Protein AF-A0A970RH16-F1 (afdb_monomer_lite)

Secondary structure (DSSP, 8-state):
-PPP-SEEEE-TT--EEEEBPTTS-B----SEE-TT-EEEEEEEEEEE--TT------EEEEEEEE-SSSEEEEEEEEE-STT-EEEEEEEEE--TT-EE---EEEEE---S-GGG-S-GGGGEEEEETT-SS--------------------------

pLDDT: mean 77.07, std 20.02, range [35.34, 96.56]

Radius of gyration: 22.09 Å; chains: 1; bounding box: 50×78×44 Å

Structure (mmCIF, N/CA/C/O backbone):
data_AF-A0A970RH16-F1
#
_entry.id   AF-A0A970RH16-F1
#
loop_
_atom_site.group_PDB
_atom_site.id
_atom_site.type_symbol
_atom_site.label_atom_id
_atom_site.label_alt_id
_atom_site.label_comp_id
_atom_site.label_asym_id
_atom_site.label_entity_id
_atom_site.label_seq_id
_atom_site.pdbx_PDB_ins_code
_atom_site.Cartn_x
_atom_site.Cartn_y
_atom_site.Cartn_z
_atom_site.occupancy
_atom_site.B_iso_or_equiv
_atom_site.auth_seq_id
_atom_site.auth_comp_id
_atom_site.auth_asym_id
_atom_site.auth_atom_id
_atom_site.pdbx_PDB_model_num
ATOM 1 N N . GLY A 1 1 ? 27.934 -0.671 -18.353 1.00 37.84 1 GLY A N 1
ATOM 2 C CA . GLY A 1 1 ? 27.118 -0.712 -17.125 1.00 37.84 1 GLY A CA 1
ATOM 3 C C . GLY A 1 1 ? 25.998 -1.694 -17.351 1.00 37.84 1 GLY A C 1
ATOM 4 O O . GLY A 1 1 ? 25.489 -1.730 -18.461 1.00 37.84 1 GLY A O 1
ATOM 5 N N . VAL A 1 2 ? 25.669 -2.531 -16.370 1.00 41.56 2 VAL A N 1
ATOM 6 C CA . VAL A 1 2 ? 24.530 -3.455 -16.482 1.00 41.56 2 VAL A CA 1
ATOM 7 C C . VAL A 1 2 ? 23.269 -2.596 -16.591 1.00 41.56 2 VAL A C 1
ATOM 9 O O . VAL A 1 2 ? 23.045 -1.761 -15.713 1.00 41.56 2 VAL A O 1
ATOM 12 N N . SER A 1 3 ? 22.504 -2.706 -17.681 1.00 47.00 3 SER A N 1
ATOM 13 C CA . SER A 1 3 ? 21.249 -1.962 -17.785 1.00 47.00 3 SER A CA 1
ATOM 14 C C . SER A 1 3 ? 20.311 -2.496 -16.711 1.00 47.00 3 SER A C 1
ATOM 16 O O . SER A 1 3 ? 20.006 -3.688 -16.701 1.00 47.00 3 SER A O 1
ATOM 18 N N . LYS A 1 4 ? 19.880 -1.640 -15.784 1.00 61.88 4 LYS A N 1
ATOM 19 C CA . LYS A 1 4 ? 18.789 -1.999 -14.875 1.00 61.88 4 LYS A CA 1
ATOM 20 C C . LYS A 1 4 ? 17.555 -2.229 -15.748 1.00 61.88 4 LYS A C 1
ATOM 22 O O . LYS A 1 4 ? 17.248 -1.362 -16.562 1.00 61.88 4 LYS A O 1
ATOM 27 N N . GLY A 1 5 ? 16.953 -3.413 -15.656 1.00 71.00 5 GLY A N 1
ATOM 28 C CA . GLY A 1 5 ? 15.784 -3.794 -16.449 1.00 71.00 5 GLY A CA 1
ATOM 29 C C . GLY A 1 5 ? 14.551 -2.939 -16.139 1.00 71.00 5 GLY A C 1
ATOM 30 O O . GLY A 1 5 ? 14.623 -1.936 -15.428 1.00 71.00 5 GLY A O 1
ATOM 31 N N . LYS A 1 6 ? 13.402 -3.342 -16.683 1.00 79.31 6 LYS A N 1
ATOM 32 C CA . LYS A 1 6 ? 12.096 -2.769 -16.331 1.00 79.31 6 LYS A CA 1
ATOM 33 C C . LYS A 1 6 ? 11.800 -3.065 -14.856 1.00 79.31 6 LYS A C 1
ATOM 35 O O . LYS A 1 6 ? 12.059 -4.173 -14.398 1.00 79.31 6 LYS A O 1
ATOM 40 N N . SER A 1 7 ? 11.317 -2.095 -14.084 1.00 84.06 7 SER A N 1
ATOM 41 C CA . SER A 1 7 ? 11.177 -2.261 -12.631 1.00 84.06 7 SER A CA 1
ATOM 42 C C . SER A 1 7 ? 10.030 -1.450 -12.040 1.00 84.06 7 SER A C 1
ATOM 44 O O . SER A 1 7 ? 9.833 -0.286 -12.386 1.00 84.06 7 SER A O 1
ATOM 46 N N . LEU A 1 8 ? 9.291 -2.051 -11.109 1.00 87.75 8 LEU A N 1
ATOM 47 C CA . LEU A 1 8 ? 8.301 -1.364 -10.283 1.00 87.75 8 LEU A CA 1
ATOM 48 C C . LEU A 1 8 ? 8.909 -0.933 -8.953 1.00 87.75 8 LEU A C 1
ATOM 50 O O . LEU A 1 8 ? 9.704 -1.645 -8.346 1.00 87.75 8 LEU A O 1
ATOM 54 N N . PHE A 1 9 ? 8.472 0.224 -8.467 1.00 89.12 9 PHE A N 1
ATOM 55 C CA . PHE A 1 9 ? 8.907 0.782 -7.196 1.00 89.12 9 PHE A CA 1
ATOM 56 C C . PHE A 1 9 ? 7.724 1.314 -6.397 1.00 89.12 9 PHE A C 1
ATOM 58 O O . PHE A 1 9 ? 6.785 1.882 -6.954 1.00 89.12 9 PHE A O 1
ATOM 65 N N . ILE A 1 10 ? 7.816 1.166 -5.076 1.00 92.31 10 ILE A N 1
ATOM 66 C CA . ILE A 1 10 ? 7.016 1.911 -4.102 1.00 92.31 10 ILE A CA 1
ATOM 67 C C . ILE A 1 10 ? 7.966 2.903 -3.438 1.00 92.31 10 ILE A C 1
ATOM 69 O O . ILE A 1 10 ? 8.969 2.487 -2.841 1.00 92.31 10 ILE A O 1
ATOM 73 N N . GLU A 1 11 ? 7.662 4.192 -3.554 1.00 91.19 11 GLU A N 1
ATOM 74 C CA . GLU A 1 11 ? 8.529 5.258 -3.059 1.00 91.19 11 GLU A CA 1
ATOM 75 C C . GLU A 1 11 ? 8.676 5.153 -1.529 1.00 91.19 11 GLU A C 1
ATOM 77 O O . GLU A 1 11 ? 7.660 5.066 -0.822 1.00 91.19 11 GLU A O 1
ATOM 82 N N . PRO A 1 12 ? 9.908 5.116 -0.987 1.00 88.69 12 PRO A N 1
ATOM 83 C CA . PRO A 1 12 ? 10.132 5.062 0.455 1.00 88.69 12 PRO A CA 1
ATOM 84 C C . PRO A 1 12 ? 9.452 6.225 1.185 1.00 88.69 12 PRO A C 1
ATOM 86 O O . PRO A 1 12 ? 9.462 7.356 0.713 1.00 88.69 12 PRO A O 1
ATOM 89 N N . GLY A 1 13 ? 8.835 5.945 2.336 1.00 87.94 13 GLY A N 1
ATOM 90 C CA . GLY A 1 13 ? 8.141 6.967 3.129 1.00 87.94 13 GLY A CA 1
ATOM 91 C C . GLY A 1 13 ? 6.881 7.555 2.479 1.00 87.94 13 GLY A C 1
ATOM 92 O O . GLY A 1 13 ? 6.284 8.463 3.041 1.00 87.94 13 GLY A O 1
ATOM 93 N N . SER A 1 14 ? 6.450 7.055 1.314 1.00 92.00 14 SER A N 1
ATOM 94 C CA . SER A 1 14 ? 5.230 7.542 0.654 1.00 92.00 14 SER A CA 1
ATOM 95 C C . SER A 1 14 ? 3.940 6.908 1.168 1.00 92.00 14 SER A C 1
ATOM 97 O O . SER A 1 14 ? 2.860 7.324 0.748 1.00 92.00 14 SER A O 1
ATOM 99 N N . LEU A 1 15 ? 4.045 5.875 2.007 1.00 93.50 15 LEU A N 1
ATOM 100 C CA . LEU A 1 15 ? 2.888 5.161 2.528 1.00 93.50 15 LEU A CA 1
ATOM 101 C C . LEU A 1 15 ? 2.310 5.889 3.739 1.00 93.50 15 LEU A C 1
ATOM 103 O O . LEU A 1 15 ? 3.056 6.199 4.661 1.00 93.50 15 LEU A O 1
ATOM 107 N N . SER A 1 16 ? 0.995 6.095 3.746 1.00 93.56 16 SER A N 1
ATOM 108 C CA . SER A 1 16 ? 0.276 6.723 4.862 1.00 93.56 16 SER A CA 1
ATOM 109 C C . SER A 1 16 ? -1.099 6.092 5.077 1.00 93.56 16 SER A C 1
ATOM 111 O O . SER A 1 16 ? -1.673 5.491 4.157 1.00 93.56 16 SER A O 1
ATOM 113 N N . VAL A 1 17 ? -1.636 6.238 6.286 1.00 94.94 17 VAL A N 1
ATOM 114 C CA . VAL A 1 17 ? -2.957 5.761 6.700 1.00 94.94 17 VAL A CA 1
ATOM 115 C C . VAL A 1 17 ? -3.753 6.922 7.261 1.00 94.94 17 VAL A C 1
ATOM 117 O O . VAL A 1 17 ? -3.469 7.423 8.338 1.00 94.94 17 VAL A O 1
ATOM 120 N N . HIS A 1 18 ? -4.839 7.268 6.587 1.00 95.44 18 HIS A N 1
ATOM 121 C CA . HIS A 1 18 ? -5.737 8.312 7.053 1.00 95.44 18 HIS A CA 1
ATOM 122 C C . HIS A 1 18 ? -7.088 7.708 7.445 1.00 95.44 18 HIS A C 1
ATOM 124 O O . HIS A 1 18 ? -7.804 7.229 6.558 1.00 95.44 18 HIS A O 1
ATOM 130 N N . PRO A 1 19 ? -7.462 7.694 8.735 1.00 96.44 19 PRO A N 1
ATOM 131 C CA . PRO A 1 19 ? -8.743 7.167 9.175 1.00 96.44 19 PRO A CA 1
ATOM 132 C C . PRO A 1 19 ? -9.882 8.002 8.594 1.00 96.44 19 PRO A C 1
ATOM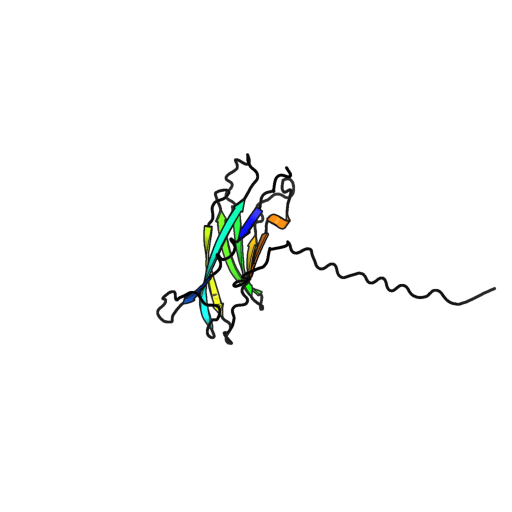 134 O O . PRO A 1 19 ? -9.767 9.214 8.424 1.00 96.44 19 PRO A O 1
ATOM 137 N N . ILE A 1 20 ? -10.997 7.349 8.296 1.00 96.25 20 ILE A N 1
ATOM 138 C CA . ILE A 1 20 ? -12.236 8.011 7.906 1.00 96.25 20 ILE A CA 1
ATOM 139 C C . ILE A 1 20 ? -13.065 8.186 9.173 1.00 96.25 20 ILE A C 1
ATOM 141 O O . ILE A 1 20 ? -13.365 7.216 9.874 1.00 96.25 20 ILE A O 1
ATOM 145 N N . THR A 1 21 ? -13.404 9.430 9.495 1.00 91.50 21 THR A N 1
ATOM 146 C CA . THR A 1 21 ? -14.224 9.751 10.665 1.00 91.50 21 THR A CA 1
ATOM 147 C C . THR A 1 21 ? -15.671 9.304 10.450 1.00 91.50 21 THR A C 1
ATOM 149 O O . THR A 1 21 ? -16.106 9.059 9.324 1.00 91.50 21 THR A O 1
ATOM 152 N N . ALA A 1 22 ? -16.468 9.260 11.521 1.00 86.50 22 ALA A N 1
ATOM 153 C CA . ALA A 1 22 ? -17.902 8.972 11.416 1.00 86.50 22 ALA A CA 1
ATOM 154 C C . ALA A 1 22 ? -18.660 9.974 10.515 1.00 86.50 22 ALA A C 1
ATOM 156 O O . ALA A 1 22 ? -19.695 9.630 9.952 1.00 86.50 22 ALA A O 1
ATOM 157 N N . GLY A 1 23 ? -18.135 11.197 10.356 1.00 89.06 23 GLY A N 1
ATOM 158 C CA . GLY A 1 23 ? -18.664 12.218 9.446 1.00 89.06 23 GLY A CA 1
ATOM 159 C C . GLY A 1 23 ? -18.228 12.059 7.984 1.00 89.06 23 GLY A C 1
ATOM 160 O O . GLY A 1 23 ? -18.639 12.854 7.145 1.00 89.06 23 GLY A O 1
ATOM 161 N N . GLY A 1 24 ? -17.404 11.054 7.664 1.00 88.94 24 GLY A N 1
ATOM 162 C CA . GLY A 1 24 ? -16.864 10.820 6.320 1.00 88.94 24 GLY A CA 1
ATOM 163 C C . GLY A 1 24 ? -15.625 11.653 5.977 1.00 88.94 24 GLY A C 1
ATOM 164 O O . GLY A 1 24 ? -15.171 11.633 4.832 1.00 88.94 24 GLY A O 1
ATOM 165 N N . GLU A 1 25 ? -15.067 12.380 6.943 1.00 94.31 25 GLU A N 1
ATOM 166 C CA . GLU A 1 25 ? -13.863 13.189 6.749 1.00 94.31 25 GLU A CA 1
ATOM 167 C C . GLU A 1 25 ? -12.605 12.320 6.810 1.00 94.31 25 GLU A C 1
ATOM 169 O O . GLU A 1 25 ? -12.566 11.306 7.507 1.00 94.31 25 GLU A O 1
ATOM 174 N N . VAL A 1 26 ? -11.563 12.724 6.084 1.00 94.75 26 VAL A N 1
ATOM 175 C CA . VAL A 1 26 ? -10.256 12.058 6.108 1.00 94.75 26 VAL A CA 1
ATOM 176 C C . VAL A 1 26 ? -9.415 12.702 7.207 1.00 94.75 26 VAL A C 1
ATOM 178 O O . VAL A 1 26 ? -9.128 13.894 7.131 1.00 94.75 26 VAL A O 1
ATOM 181 N N . GLY A 1 27 ? -9.057 11.921 8.221 1.00 93.25 27 GLY A N 1
ATOM 182 C CA . GLY A 1 27 ? -8.251 12.362 9.355 1.00 93.25 27 GLY A CA 1
ATOM 183 C C . GLY A 1 27 ? -6.747 12.410 9.076 1.00 93.25 27 GLY A C 1
ATOM 184 O O . GLY A 1 27 ? -6.270 12.116 7.976 1.00 93.25 27 GLY A O 1
ATOM 185 N N . GLU A 1 28 ? -5.995 12.764 10.115 1.00 93.88 28 GLU A N 1
ATOM 186 C CA . GLU A 1 28 ? -4.530 12.802 10.099 1.00 93.88 28 GLU A CA 1
ATOM 187 C C . GLU A 1 28 ? -3.905 11.410 9.962 1.00 93.88 28 GLU A C 1
ATOM 189 O O . GLU A 1 28 ? -4.537 10.395 10.257 1.00 93.88 28 GLU A O 1
ATOM 194 N N . ASP A 1 29 ? -2.652 11.375 9.509 1.00 94.12 29 ASP A N 1
ATOM 195 C CA . ASP A 1 29 ? -1.903 10.126 9.366 1.00 94.12 29 ASP A CA 1
ATOM 196 C C . ASP A 1 29 ? -1.749 9.403 10.716 1.00 94.12 29 ASP A C 1
ATOM 198 O O . ASP A 1 29 ? -1.461 10.024 11.743 1.00 94.12 29 ASP A O 1
ATOM 202 N N . THR A 1 30 ? -1.950 8.085 10.724 1.00 92.56 30 THR A N 1
ATOM 203 C CA . THR A 1 30 ? -1.949 7.265 11.942 1.00 92.56 30 THR A CA 1
ATOM 204 C C . THR A 1 30 ? -1.272 5.910 11.751 1.00 92.56 30 THR A C 1
ATOM 206 O O . THR A 1 30 ? -1.151 5.370 10.656 1.00 92.56 30 THR A O 1
ATOM 209 N N . TYR A 1 31 ? -0.878 5.308 12.869 1.00 90.56 31 TYR A N 1
ATOM 210 C CA . TYR A 1 31 ? -0.251 3.984 12.937 1.00 90.56 31 TYR A CA 1
ATOM 211 C C . TYR A 1 31 ? -1.204 2.912 13.487 1.00 90.56 31 TYR A C 1
ATOM 213 O O . TYR A 1 31 ? -0.884 1.720 13.484 1.00 90.56 31 TYR A O 1
ATOM 221 N N . THR A 1 32 ? -2.370 3.340 13.969 1.00 91.81 32 THR A N 1
ATOM 222 C CA . THR A 1 32 ? -3.371 2.521 14.654 1.00 91.81 32 THR A CA 1
ATOM 223 C C . THR A 1 32 ? -4.770 2.911 14.202 1.00 91.81 32 THR A C 1
ATOM 225 O O . THR A 1 32 ? -5.026 4.090 13.953 1.00 91.81 32 THR A O 1
ATOM 228 N N . LEU A 1 33 ? -5.677 1.939 14.150 1.00 93.31 33 LEU A N 1
ATOM 229 C CA . LEU A 1 33 ? -7.097 2.166 13.880 1.00 93.31 33 LEU A CA 1
ATOM 230 C C . LEU A 1 33 ? -7.958 1.598 15.001 1.00 93.31 33 LEU A C 1
ATOM 232 O O . LEU A 1 33 ? -7.628 0.563 15.590 1.00 93.31 33 LEU A O 1
ATOM 236 N N . ASP A 1 34 ? -9.079 2.261 15.255 1.00 93.94 34 ASP A N 1
ATOM 237 C CA . ASP A 1 34 ? -10.116 1.740 16.137 1.00 93.94 34 ASP A CA 1
ATOM 238 C C . ASP A 1 34 ? -10.772 0.484 15.524 1.00 93.94 34 ASP A C 1
ATOM 240 O O . ASP A 1 34 ? -10.725 0.285 14.303 1.00 93.94 34 ASP A O 1
ATOM 244 N N . PRO A 1 35 ? -11.400 -0.378 16.346 1.00 94.19 35 PRO A N 1
ATOM 245 C CA . PRO A 1 35 ? -12.191 -1.512 15.874 1.00 94.19 35 PRO A CA 1
ATOM 246 C C . PRO A 1 35 ? -13.139 -1.165 14.721 1.00 94.19 35 PRO A C 1
ATOM 248 O O . PRO A 1 35 ? -13.946 -0.242 14.832 1.00 94.19 35 PRO A O 1
ATOM 251 N N . GLY A 1 36 ? -13.037 -1.892 13.605 1.00 92.88 36 GLY A N 1
ATOM 252 C CA . GLY A 1 36 ? -13.899 -1.701 12.432 1.00 92.88 36 GLY A CA 1
ATOM 253 C C . GLY A 1 36 ? -13.731 -0.356 11.707 1.00 92.88 36 GLY A C 1
ATOM 254 O O . GLY A 1 36 ? -14.468 -0.063 10.762 1.00 92.88 36 GLY A O 1
ATOM 255 N N . GLN A 1 37 ? -12.777 0.487 12.112 1.00 95.12 37 GLN A N 1
ATOM 256 C CA . GLN A 1 37 ? -12.573 1.789 11.493 1.00 95.12 37 GLN A CA 1
ATOM 257 C C . GLN A 1 37 ? -12.022 1.626 10.076 1.00 95.12 37 GLN A C 1
ATOM 259 O O . GLN A 1 37 ? -11.081 0.871 9.822 1.00 95.12 37 GLN A O 1
ATOM 264 N N . THR A 1 38 ? -12.612 2.361 9.136 1.00 95.50 38 THR A N 1
ATOM 265 C CA . THR A 1 38 ? -12.129 2.409 7.755 1.00 95.50 38 THR A CA 1
ATOM 266 C C . THR A 1 38 ? -11.112 3.527 7.598 1.00 95.50 38 THR A C 1
ATOM 268 O O . THR A 1 38 ? -11.252 4.590 8.194 1.00 95.50 38 THR A O 1
ATOM 271 N N . ALA A 1 39 ? -10.102 3.300 6.771 1.00 96.19 39 ALA A N 1
ATOM 272 C CA . ALA A 1 39 ? -9.064 4.254 6.449 1.00 96.19 39 ALA A CA 1
ATOM 273 C C . ALA A 1 39 ? -8.772 4.286 4.947 1.00 96.19 39 ALA A C 1
ATOM 275 O O . ALA A 1 39 ? -8.953 3.304 4.220 1.00 96.19 39 ALA A O 1
ATOM 276 N N . VAL A 1 40 ? -8.275 5.432 4.495 1.00 96.50 40 VAL A N 1
ATOM 277 C CA . VAL A 1 40 ? -7.636 5.598 3.196 1.00 96.50 40 VAL A CA 1
ATOM 278 C C . VAL A 1 40 ? -6.148 5.331 3.363 1.00 96.50 40 VAL A C 1
ATOM 280 O O . VAL A 1 40 ? -5.446 6.058 4.059 1.00 96.50 40 VAL A O 1
ATOM 283 N N . ILE A 1 41 ? -5.665 4.319 2.661 1.00 95.88 41 ILE A N 1
ATOM 284 C CA . ILE A 1 41 ? -4.248 4.014 2.532 1.00 95.88 41 ILE A CA 1
ATOM 285 C C . ILE A 1 41 ? -3.732 4.687 1.270 1.00 95.88 41 ILE A C 1
ATOM 287 O O . ILE A 1 41 ? -4.302 4.498 0.187 1.00 95.88 41 ILE A O 1
ATOM 291 N N . THR A 1 42 ? -2.665 5.470 1.396 1.00 95.25 42 THR A N 1
ATOM 292 C CA . THR A 1 42 ? -2.007 6.094 0.246 1.00 95.25 42 THR A CA 1
ATOM 293 C C . THR A 1 42 ? -0.595 5.570 0.057 1.00 95.25 42 THR A C 1
ATOM 295 O O . THR A 1 42 ? -0.007 4.987 0.963 1.00 95.25 42 THR A O 1
ATOM 298 N N . GLY A 1 43 ? -0.088 5.702 -1.163 1.00 94.44 43 GLY A N 1
ATOM 299 C CA . GLY A 1 43 ? 1.267 5.314 -1.527 1.00 94.44 43 GLY A CA 1
ATOM 300 C C . GLY A 1 43 ? 1.631 5.870 -2.889 1.00 94.44 43 GLY A C 1
ATOM 301 O O . GLY A 1 43 ? 0.747 6.111 -3.714 1.00 94.44 43 GLY A O 1
ATOM 302 N N . LYS A 1 44 ? 2.919 6.073 -3.151 1.00 94.25 44 LYS A N 1
ATOM 303 C CA . LYS A 1 44 ? 3.396 6.447 -4.483 1.00 94.25 44 LYS A CA 1
ATOM 304 C C . LYS A 1 44 ? 4.090 5.269 -5.142 1.00 94.25 44 LYS A C 1
ATOM 306 O O . LYS A 1 44 ? 4.994 4.669 -4.565 1.00 94.25 44 LYS A O 1
ATOM 311 N N . ILE A 1 45 ? 3.671 4.965 -6.363 1.00 92.62 45 ILE A N 1
ATOM 312 C CA . ILE A 1 45 ? 4.265 3.915 -7.189 1.00 92.62 45 ILE A CA 1
ATOM 313 C C . ILE A 1 45 ? 4.924 4.523 -8.421 1.00 92.62 45 ILE A C 1
ATOM 315 O O . ILE A 1 45 ? 4.468 5.552 -8.920 1.00 92.62 45 ILE A O 1
ATOM 319 N N . ARG A 1 46 ? 5.981 3.890 -8.921 1.00 89.19 46 ARG A N 1
ATOM 320 C CA . ARG A 1 46 ? 6.722 4.331 -10.105 1.00 89.19 46 ARG A CA 1
ATOM 321 C C . ARG A 1 46 ? 7.162 3.126 -10.923 1.00 89.19 46 ARG A C 1
ATOM 323 O O . ARG A 1 46 ? 7.405 2.054 -10.373 1.00 89.19 46 ARG A O 1
ATOM 330 N N . TYR A 1 47 ? 7.260 3.325 -12.228 1.00 86.25 47 TYR A N 1
ATOM 331 C CA . TYR A 1 47 ? 7.794 2.354 -13.171 1.00 86.25 47 TYR A CA 1
ATOM 332 C C . TYR A 1 47 ? 9.055 2.920 -13.821 1.00 86.25 47 TYR A C 1
ATOM 334 O O . TYR A 1 47 ? 9.017 4.025 -14.362 1.00 86.25 47 TYR A O 1
ATOM 342 N N . ASP A 1 48 ? 10.144 2.159 -13.786 1.00 83.19 48 ASP A N 1
ATOM 343 C CA . ASP A 1 48 ? 11.389 2.476 -14.478 1.00 83.19 48 ASP A CA 1
ATOM 344 C C . ASP A 1 48 ? 11.658 1.491 -15.603 1.00 83.19 48 ASP A C 1
ATOM 346 O O . ASP A 1 48 ? 11.273 0.327 -15.543 1.00 83.19 48 ASP A O 1
ATOM 350 N N . ALA A 1 49 ? 12.378 1.966 -16.610 1.00 78.88 49 ALA A N 1
ATOM 351 C CA . ALA A 1 49 ? 12.863 1.165 -17.722 1.00 78.88 49 ALA A CA 1
ATOM 352 C C . ALA A 1 49 ? 14.266 1.650 -18.140 1.00 78.88 49 ALA A C 1
ATOM 354 O O . ALA A 1 49 ? 14.646 2.776 -17.792 1.00 78.88 49 ALA A O 1
ATOM 355 N N . PRO A 1 50 ? 15.045 0.856 -18.892 1.00 76.31 50 PRO A N 1
ATOM 356 C CA . PRO A 1 50 ? 16.322 1.290 -19.459 1.00 76.31 50 PRO A CA 1
ATOM 357 C C . PRO A 1 50 ? 16.207 2.577 -20.296 1.00 76.31 50 PRO A C 1
ATOM 359 O O . PRO A 1 50 ? 15.140 2.926 -20.805 1.00 76.31 50 PRO A O 1
ATOM 362 N N . GLU A 1 51 ? 17.294 3.342 -20.416 1.00 69.31 51 GLU A N 1
ATOM 363 C CA . GLU A 1 51 ? 17.375 4.455 -21.378 1.00 69.31 51 GLU A CA 1
ATOM 364 C C . GLU A 1 51 ? 17.265 3.930 -22.820 1.00 69.31 51 GLU A C 1
ATOM 366 O O . GLU A 1 51 ? 17.832 2.888 -23.136 1.00 69.31 51 GLU A O 1
ATOM 371 N N . GLY A 1 52 ? 16.520 4.635 -23.681 1.00 64.38 52 GLY A N 1
ATOM 372 C CA . GLY A 1 52 ? 16.264 4.226 -25.072 1.00 64.38 52 GLY A CA 1
ATOM 373 C C . GLY A 1 52 ? 15.063 3.293 -25.272 1.00 64.38 52 GLY A C 1
ATOM 374 O O . GLY A 1 52 ? 14.712 2.998 -26.409 1.00 64.38 52 GLY A O 1
ATOM 375 N N . ASP A 1 53 ? 14.409 2.862 -24.192 1.00 68.75 53 ASP A N 1
ATOM 376 C CA . ASP A 1 53 ? 13.116 2.181 -24.258 1.00 68.75 53 ASP A CA 1
ATOM 377 C C . ASP A 1 53 ? 12.015 3.236 -24.480 1.00 68.75 53 ASP A C 1
ATOM 379 O O . ASP A 1 53 ? 11.508 3.844 -23.535 1.00 68.75 53 ASP A O 1
ATOM 383 N N . GLU A 1 54 ? 11.751 3.549 -25.753 1.00 56.28 54 GLU A N 1
ATOM 384 C CA . GLU A 1 54 ? 10.773 4.564 -26.183 1.00 56.28 54 GLU A CA 1
ATOM 385 C C . GLU A 1 54 ? 9.321 4.066 -26.133 1.00 56.28 54 GLU A C 1
ATOM 387 O O . GLU A 1 54 ? 8.387 4.841 -26.357 1.00 56.28 54 GLU A O 1
ATOM 392 N N . GLU A 1 55 ? 9.097 2.788 -25.809 1.00 58.34 55 GLU A N 1
ATOM 393 C CA . GLU A 1 55 ? 7.754 2.267 -25.585 1.00 58.34 55 GLU A CA 1
ATOM 394 C C . GLU A 1 55 ? 7.189 2.827 -24.269 1.00 58.34 55 GLU A C 1
ATOM 396 O O . GLU A 1 55 ? 7.272 2.210 -23.204 1.00 58.34 55 GLU A O 1
ATOM 401 N N . SER A 1 56 ? 6.543 3.996 -24.349 1.00 57.38 56 SER A N 1
ATOM 402 C CA . SER A 1 56 ? 5.508 4.422 -23.395 1.00 57.38 56 SER A CA 1
ATOM 403 C C . SER A 1 56 ? 4.316 3.469 -23.507 1.00 57.38 56 SER A C 1
ATOM 405 O O . SER A 1 56 ? 3.276 3.780 -24.087 1.00 57.38 56 SER A O 1
ATOM 407 N N . GLY A 1 57 ? 4.500 2.249 -23.012 1.00 63.56 57 GLY A N 1
ATOM 408 C CA . GLY A 1 57 ? 3.452 1.253 -22.897 1.00 63.56 57 GLY A CA 1
ATOM 409 C C . GLY A 1 57 ? 2.566 1.566 -21.700 1.00 63.56 57 GLY A C 1
ATOM 410 O O . GLY A 1 57 ? 3.051 1.908 -20.620 1.00 63.56 57 GLY A O 1
ATOM 411 N N . LEU A 1 58 ? 1.255 1.417 -21.879 1.00 67.12 58 LEU A N 1
ATOM 412 C CA . LEU A 1 58 ? 0.334 1.379 -20.756 1.00 67.12 58 LEU A CA 1
ATOM 413 C C . LEU A 1 58 ? 0.616 0.111 -19.936 1.00 67.12 58 LEU A C 1
ATOM 415 O O . LEU A 1 58 ? 0.235 -0.989 -20.327 1.00 67.12 58 LEU A O 1
ATOM 419 N N . LEU A 1 59 ? 1.269 0.272 -18.790 1.00 78.38 59 LEU A N 1
ATOM 420 C CA . LEU A 1 59 ? 1.522 -0.804 -17.850 1.00 78.38 59 LEU A CA 1
ATOM 421 C C . LEU A 1 59 ? 0.305 -0.988 -16.943 1.00 78.38 59 LEU A C 1
ATOM 423 O O . LEU A 1 59 ? -0.089 -0.081 -16.203 1.00 78.38 59 LEU A O 1
ATOM 427 N N . HIS A 1 60 ? -0.287 -2.178 -16.992 1.00 83.88 60 HIS A N 1
ATOM 428 C CA . HIS A 1 60 ? -1.327 -2.577 -16.053 1.00 83.88 60 HIS A CA 1
ATOM 429 C C . HIS A 1 60 ? -0.664 -3.052 -14.767 1.00 83.88 60 HIS A C 1
ATOM 431 O O . HIS A 1 60 ? 0.047 -4.056 -14.750 1.00 83.88 60 HIS A O 1
ATOM 437 N N . VAL A 1 61 ? -0.880 -2.303 -13.690 1.00 89.38 61 VAL A N 1
ATOM 438 C CA . VAL A 1 61 ? -0.297 -2.603 -12.387 1.00 89.38 61 VAL A CA 1
ATOM 439 C C . VAL A 1 61 ? -1.397 -2.979 -11.411 1.00 89.38 61 VAL A C 1
ATOM 441 O O . VAL A 1 61 ? -2.292 -2.180 -11.138 1.00 89.38 61 VAL A O 1
ATOM 444 N N . SER A 1 62 ? -1.315 -4.176 -10.848 1.00 93.62 62 SER A N 1
ATOM 445 C CA . SER A 1 62 ? -2.145 -4.584 -9.720 1.00 93.62 62 SER A CA 1
ATOM 446 C C . SER A 1 62 ? -1.489 -4.150 -8.420 1.00 93.62 62 SER A C 1
ATOM 448 O O . SER A 1 62 ? -0.330 -4.466 -8.152 1.00 93.62 62 SER A O 1
ATOM 450 N N . VAL A 1 63 ? -2.248 -3.442 -7.591 1.00 95.56 63 VAL A N 1
ATOM 451 C CA . VAL A 1 63 ? -1.854 -3.057 -6.241 1.00 95.56 63 VAL A CA 1
ATOM 452 C C . VAL A 1 63 ? -2.744 -3.771 -5.243 1.00 95.56 63 VAL A C 1
ATOM 454 O O . VAL A 1 63 ? -3.970 -3.684 -5.310 1.00 95.56 63 VAL A O 1
ATOM 457 N N . TYR A 1 64 ? -2.115 -4.459 -4.306 1.00 96.56 64 TYR A N 1
ATOM 458 C CA . TYR A 1 64 ? -2.752 -5.188 -3.229 1.00 96.56 64 TYR A CA 1
ATOM 459 C C . TYR A 1 64 ? -2.374 -4.570 -1.891 1.00 96.56 64 TYR A C 1
ATOM 461 O O . TYR A 1 64 ? -1.216 -4.213 -1.663 1.00 96.56 64 TYR A O 1
ATOM 469 N N . LEU A 1 65 ? -3.342 -4.516 -0.985 1.00 96.12 65 LEU A N 1
ATOM 470 C CA . LEU A 1 65 ? -3.073 -4.391 0.438 1.00 96.12 65 LEU A CA 1
ATOM 471 C C . LEU A 1 65 ? -3.242 -5.759 1.072 1.00 96.12 65 LEU A C 1
ATOM 473 O O . LEU A 1 65 ? -4.243 -6.444 0.846 1.00 96.12 65 LEU A O 1
ATOM 477 N N . ARG A 1 66 ? -2.251 -6.140 1.866 1.00 95.00 66 ARG A N 1
ATOM 478 C CA . ARG A 1 66 ? -2.232 -7.380 2.621 1.00 95.00 66 ARG A CA 1
ATOM 479 C C . ARG A 1 66 ? -2.057 -7.073 4.095 1.00 95.00 66 ARG A C 1
ATOM 481 O O . ARG A 1 66 ? -1.201 -6.269 4.448 1.00 95.00 66 ARG A O 1
ATOM 488 N N . ASP A 1 67 ? -2.803 -7.765 4.934 1.00 91.06 67 ASP A N 1
ATOM 489 C CA . ASP A 1 67 ? -2.584 -7.802 6.372 1.00 91.06 67 ASP A CA 1
ATOM 490 C C . ASP A 1 67 ? -2.213 -9.236 6.815 1.00 91.06 67 ASP A C 1
ATOM 492 O O . ASP A 1 67 ? -1.841 -10.094 6.001 1.00 91.06 67 ASP A O 1
ATOM 496 N N . HIS A 1 68 ? -2.288 -9.507 8.117 1.00 87.31 68 HIS A N 1
ATOM 497 C CA . HIS A 1 68 ? -2.058 -10.838 8.676 1.00 87.31 68 HIS A CA 1
ATOM 498 C C . HIS A 1 68 ? -3.097 -11.901 8.268 1.00 87.31 68 HIS A C 1
ATOM 500 O O . HIS A 1 68 ? -2.771 -13.088 8.292 1.00 87.31 68 HIS A O 1
ATOM 506 N N . THR A 1 69 ? -4.311 -11.505 7.872 1.00 88.50 69 THR A N 1
ATOM 507 C CA . THR A 1 69 ? -5.386 -12.421 7.456 1.00 88.50 69 THR A CA 1
ATOM 508 C C . THR A 1 69 ? -5.329 -12.755 5.967 1.00 88.50 69 THR A C 1
ATOM 510 O O . THR A 1 69 ? -5.709 -13.854 5.568 1.00 88.50 69 THR A O 1
ATOM 513 N N . GLY A 1 70 ? -4.814 -11.847 5.134 1.00 92.56 70 GLY A N 1
ATOM 514 C CA . GLY A 1 70 ? -4.707 -12.063 3.695 1.00 92.56 70 GLY A CA 1
ATOM 515 C C . GLY A 1 70 ? -4.771 -10.772 2.889 1.00 92.56 70 GLY A C 1
ATOM 516 O O . GLY A 1 70 ? -4.371 -9.708 3.352 1.00 92.56 70 GLY A O 1
ATOM 517 N N . ILE A 1 71 ? -5.232 -10.877 1.640 1.00 95.50 71 ILE A N 1
ATOM 518 C CA . ILE A 1 71 ? -5.470 -9.709 0.784 1.00 95.50 71 ILE A CA 1
ATOM 519 C C . ILE A 1 71 ? -6.770 -9.037 1.222 1.00 95.50 71 ILE A C 1
ATOM 521 O O . ILE A 1 71 ? -7.834 -9.642 1.148 1.00 95.50 71 ILE A O 1
ATOM 525 N N . VAL A 1 72 ? -6.671 -7.778 1.636 1.00 94.88 72 VAL A N 1
ATOM 526 C CA . VAL A 1 72 ? -7.791 -6.985 2.171 1.00 94.88 72 VAL A CA 1
ATOM 527 C C . VAL A 1 72 ? -8.266 -5.903 1.205 1.00 94.88 72 VAL A C 1
ATOM 529 O O . VAL A 1 72 ? -9.347 -5.350 1.369 1.00 94.88 72 VAL A O 1
ATOM 532 N N . SER A 1 73 ? -7.471 -5.586 0.181 1.00 95.75 73 SER A N 1
ATOM 533 C CA . SER A 1 73 ? -7.835 -4.608 -0.845 1.00 95.75 73 SER A CA 1
ATOM 534 C C . SER A 1 73 ? -7.058 -4.871 -2.130 1.00 95.75 73 SER A C 1
ATOM 536 O O . SER A 1 73 ? -5.902 -5.295 -2.085 1.00 95.75 73 SER A O 1
ATOM 538 N N . HIS A 1 74 ? -7.677 -4.598 -3.276 1.00 96.00 74 HIS A N 1
ATOM 539 C CA . HIS A 1 74 ? -7.052 -4.725 -4.590 1.00 96.00 74 HIS A CA 1
ATOM 540 C C . HIS A 1 74 ? -7.506 -3.590 -5.507 1.00 96.00 74 HIS A C 1
ATOM 542 O O . HIS A 1 74 ? -8.677 -3.209 -5.522 1.00 96.00 74 HIS A O 1
ATOM 548 N N . ARG A 1 75 ? -6.570 -3.053 -6.289 1.00 94.50 75 ARG A N 1
ATOM 549 C CA . ARG A 1 75 ? -6.822 -2.012 -7.279 1.00 94.50 75 ARG A CA 1
ATOM 550 C C . ARG A 1 75 ? -5.902 -2.187 -8.479 1.00 94.50 75 ARG A C 1
ATOM 552 O O . ARG A 1 75 ? -4.711 -2.402 -8.309 1.00 94.50 75 ARG A O 1
ATOM 559 N N . ILE A 1 76 ? -6.439 -1.984 -9.678 1.00 92.19 76 ILE A N 1
ATOM 560 C CA . ILE A 1 76 ? -5.643 -1.887 -10.906 1.00 92.19 76 ILE A CA 1
ATOM 561 C C . ILE A 1 76 ? -5.352 -0.411 -11.191 1.00 92.19 76 ILE A C 1
ATOM 563 O O . ILE A 1 76 ? -6.243 0.442 -11.108 1.00 92.19 76 ILE A O 1
ATOM 567 N N . VAL A 1 77 ? -4.095 -0.103 -11.495 1.00 90.06 77 VAL A N 1
ATOM 568 C CA . VAL A 1 77 ? -3.598 1.244 -11.764 1.00 90.06 77 VAL A CA 1
ATOM 569 C C . VAL A 1 77 ? -2.898 1.255 -13.123 1.00 90.06 77 VAL A C 1
ATOM 571 O O . VAL A 1 77 ? -1.933 0.518 -13.313 1.00 90.06 77 VAL A O 1
ATOM 574 N N . PRO A 1 78 ? -3.354 2.094 -14.067 1.00 86.25 78 PRO A N 1
ATOM 575 C CA . PRO A 1 78 ? -2.627 2.326 -15.303 1.00 86.25 78 PRO A CA 1
ATOM 576 C C . PRO A 1 78 ? -1.400 3.209 -15.034 1.00 86.25 78 PRO A C 1
ATOM 578 O O . PRO A 1 78 ? -1.542 4.308 -14.488 1.00 86.25 78 PRO A O 1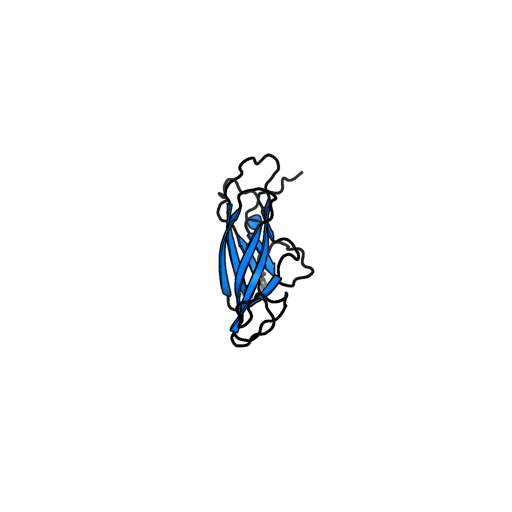
ATOM 581 N N . LEU A 1 79 ? -0.209 2.759 -15.435 1.00 84.62 79 LEU A N 1
ATOM 582 C CA . LEU A 1 79 ? 0.994 3.593 -15.515 1.00 84.62 79 LEU A CA 1
ATOM 583 C C . LEU A 1 79 ? 1.373 3.778 -16.984 1.00 84.62 79 LEU A C 1
ATOM 585 O O . LEU A 1 79 ? 1.538 2.804 -17.703 1.00 84.62 79 LEU A O 1
ATOM 589 N N . LEU A 1 80 ? 1.469 5.026 -17.435 1.00 73.00 80 LEU A N 1
ATOM 590 C CA . LEU A 1 80 ? 1.678 5.363 -18.852 1.00 73.00 80 LEU A CA 1
ATOM 591 C C . LEU A 1 80 ? 3.102 5.825 -1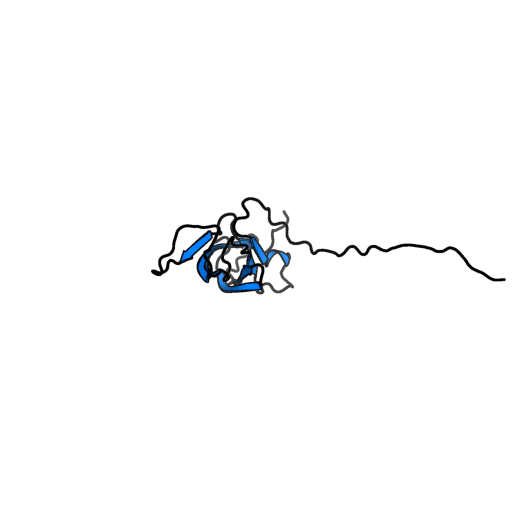9.164 1.00 73.00 80 LEU A C 1
ATOM 593 O O . LEU A 1 80 ? 3.489 5.870 -20.325 1.00 73.00 80 LEU A O 1
ATOM 597 N N . GLU A 1 81 ? 3.859 6.232 -18.146 1.00 69.38 81 GLU A N 1
ATOM 598 C CA . GLU A 1 81 ? 5.074 7.016 -18.346 1.00 69.38 81 GLU A CA 1
ATOM 599 C C . GLU A 1 81 ? 6.194 6.545 -17.418 1.00 69.38 81 GLU A C 1
ATOM 601 O O . GLU A 1 81 ? 6.037 6.488 -16.194 1.00 69.38 81 GLU A O 1
ATOM 606 N N . LYS A 1 82 ? 7.344 6.239 -18.025 1.00 75.56 82 LYS A N 1
ATOM 607 C CA . LYS A 1 82 ? 8.590 5.896 -17.337 1.00 75.56 82 LYS A CA 1
ATOM 608 C C . LYS A 1 82 ? 9.011 7.024 -16.391 1.00 75.56 82 LYS A C 1
ATOM 610 O O . LYS A 1 82 ? 9.011 8.196 -16.758 1.00 75.56 82 LYS A O 1
ATOM 615 N N . GLY A 1 83 ? 9.418 6.661 -15.179 1.00 70.56 83 GLY A N 1
ATOM 616 C CA . GLY A 1 83 ? 9.976 7.572 -14.183 1.00 70.56 83 GLY A CA 1
ATOM 617 C C . GLY A 1 83 ? 8.953 8.473 -13.490 1.00 70.56 83 GLY A C 1
ATOM 618 O O . GLY A 1 83 ? 9.316 9.155 -12.533 1.00 70.56 83 GLY A O 1
ATOM 619 N N . ARG A 1 84 ? 7.677 8.472 -13.900 1.00 80.81 84 ARG A N 1
ATOM 620 C CA . ARG A 1 84 ? 6.641 9.261 -13.226 1.00 80.81 84 ARG A CA 1
ATOM 621 C C . ARG A 1 84 ? 6.025 8.507 -12.061 1.00 80.81 84 ARG A C 1
ATOM 623 O O . ARG A 1 84 ? 5.581 7.367 -12.184 1.00 80.81 84 ARG A O 1
ATOM 630 N N . GLU A 1 85 ? 5.956 9.196 -10.931 1.00 87.62 85 GLU A N 1
ATOM 631 C CA . GLU A 1 85 ? 5.245 8.727 -9.749 1.00 87.62 85 GLU A CA 1
ATOM 632 C C . GLU A 1 85 ? 3.730 8.853 -9.933 1.00 87.62 85 GLU A C 1
ATOM 634 O O . GLU A 1 85 ? 3.213 9.836 -10.477 1.00 87.62 85 GLU A O 1
ATOM 639 N N . ARG A 1 86 ? 2.999 7.881 -9.393 1.00 90.19 86 ARG A N 1
ATOM 640 C CA . ARG A 1 86 ? 1.547 7.906 -9.281 1.00 90.19 86 ARG A CA 1
ATOM 641 C C . ARG A 1 86 ? 1.141 7.686 -7.833 1.00 90.19 86 ARG A C 1
ATOM 643 O O . ARG A 1 86 ? 1.423 6.637 -7.262 1.00 90.19 86 ARG A O 1
ATOM 650 N N . THR A 1 87 ? 0.420 8.649 -7.265 1.00 93.75 87 THR A N 1
ATOM 651 C CA . THR A 1 87 ? -0.243 8.460 -5.973 1.00 93.75 87 THR A CA 1
ATOM 652 C C . THR A 1 87 ? -1.442 7.539 -6.145 1.00 93.75 87 THR A C 1
ATOM 654 O O . THR A 1 87 ? -2.354 7.815 -6.931 1.00 93.75 87 THR A O 1
ATOM 657 N N . ILE A 1 88 ? -1.454 6.454 -5.385 1.00 94.44 88 ILE A N 1
ATOM 658 C CA . ILE A 1 88 ? -2.568 5.528 -5.283 1.00 94.44 88 ILE A CA 1
ATOM 659 C C . ILE A 1 88 ? -3.303 5.738 -3.962 1.00 94.44 88 ILE A C 1
ATOM 661 O O . ILE A 1 88 ? -2.730 6.178 -2.969 1.00 94.44 88 ILE A O 1
ATOM 665 N N . ARG A 1 89 ? -4.603 5.450 -3.978 1.00 95.25 89 ARG A N 1
ATOM 666 C CA . ARG A 1 89 ? -5.483 5.517 -2.808 1.00 95.25 89 ARG A CA 1
ATOM 667 C C . ARG A 1 89 ? -6.318 4.249 -2.772 1.00 95.25 89 ARG A C 1
ATOM 669 O O . ARG A 1 89 ? -6.900 3.881 -3.797 1.00 95.25 89 ARG A O 1
ATOM 676 N N . MET A 1 90 ? -6.347 3.580 -1.635 1.00 96.38 90 MET A N 1
ATOM 677 C CA . MET A 1 90 ? -7.066 2.327 -1.429 1.00 96.38 90 MET A CA 1
ATOM 678 C C . MET A 1 90 ? -7.774 2.382 -0.083 1.00 96.38 90 MET A C 1
ATOM 680 O O . MET A 1 90 ? -7.320 3.079 0.818 1.00 96.38 90 MET A O 1
ATOM 684 N N . PHE A 1 91 ? -8.882 1.663 0.054 1.00 95.25 91 PHE A N 1
ATOM 685 C CA . PHE A 1 91 ? -9.555 1.532 1.342 1.00 95.25 91 PHE A CA 1
ATOM 686 C C . PHE A 1 91 ? -9.063 0.289 2.076 1.00 95.25 91 PHE A C 1
ATOM 688 O O . PHE A 1 91 ? -8.779 -0.737 1.450 1.00 95.25 91 PHE A O 1
ATOM 695 N N . TYR A 1 92 ? -8.992 0.409 3.395 1.00 95.12 92 TYR A N 1
ATOM 696 C CA . TYR A 1 92 ? -8.777 -0.675 4.341 1.00 95.12 92 TYR A CA 1
ATOM 697 C C . TYR A 1 92 ? -9.716 -0.477 5.527 1.00 95.12 92 TYR A C 1
ATOM 699 O O . TYR A 1 92 ? -9.885 0.650 5.984 1.00 95.12 92 TYR A O 1
ATOM 707 N N . THR A 1 93 ? -10.291 -1.558 6.036 1.00 94.44 93 THR A N 1
ATOM 708 C CA . THR A 1 93 ? -11.095 -1.547 7.258 1.00 94.44 93 THR A CA 1
ATOM 709 C C . THR A 1 93 ? -10.397 -2.418 8.288 1.00 94.44 93 THR A C 1
ATOM 711 O O . THR A 1 93 ? -10.051 -3.561 7.992 1.00 94.44 93 THR A O 1
ATOM 714 N N . ALA A 1 94 ? -10.144 -1.857 9.470 1.00 93.00 94 ALA A N 1
ATOM 715 C CA . ALA A 1 94 ? -9.508 -2.572 10.565 1.00 93.00 94 ALA A CA 1
ATOM 716 C C . ALA A 1 94 ? -10.380 -3.735 11.054 1.00 93.00 94 ALA A C 1
ATOM 718 O O . ALA A 1 94 ? -11.601 -3.724 10.903 1.00 93.00 94 ALA A O 1
ATOM 719 N N . SER A 1 95 ? -9.748 -4.732 11.673 1.00 90.94 95 SER A N 1
ATOM 720 C CA . SER A 1 95 ? -10.470 -5.823 12.324 1.00 90.94 95 SER A CA 1
ATOM 721 C C . SER A 1 95 ? -11.338 -5.315 13.482 1.00 90.94 95 SER A C 1
ATOM 723 O O . SER A 1 95 ? -11.140 -4.219 14.008 1.00 90.94 95 SER A O 1
ATOM 725 N N . GLU A 1 96 ? -12.245 -6.168 13.955 1.00 90.81 96 GLU A N 1
ATOM 726 C CA . GLU A 1 96 ? -13.085 -5.912 15.139 1.00 90.81 96 GLU A CA 1
ATOM 727 C C . GLU A 1 96 ? -12.284 -5.738 16.442 1.00 90.81 96 GLU A C 1
ATOM 729 O O . GLU A 1 96 ? -12.817 -5.302 17.456 1.00 90.81 96 GLU A O 1
ATOM 734 N N . SER A 1 97 ? -10.996 -6.089 16.446 1.00 87.50 97 SER A N 1
ATOM 735 C CA . SER A 1 97 ? -10.101 -5.836 17.579 1.00 87.50 97 SER A CA 1
ATOM 736 C C . SER A 1 97 ? -9.380 -4.489 17.490 1.00 87.50 97 SER A C 1
ATOM 738 O O . SER A 1 97 ? -8.788 -4.062 18.479 1.00 87.50 97 SER A O 1
ATOM 740 N N . GLY A 1 98 ? -9.386 -3.842 16.318 1.00 88.56 98 GLY A N 1
ATOM 741 C CA . GLY A 1 98 ? -8.572 -2.663 16.030 1.00 88.56 98 GLY A CA 1
ATOM 742 C C . GLY A 1 98 ? -7.073 -2.912 16.233 1.00 88.56 98 GLY A C 1
ATOM 743 O O . GLY A 1 98 ? -6.598 -4.053 16.205 1.00 88.56 98 GLY A O 1
ATOM 744 N N . GLY A 1 99 ? -6.336 -1.826 16.472 1.00 87.81 99 GLY A N 1
ATOM 745 C CA . GLY A 1 99 ? -4.938 -1.843 16.896 1.00 87.81 99 GLY A CA 1
ATOM 746 C C . GLY A 1 99 ? -3.946 -1.358 15.833 1.00 87.81 99 GLY A C 1
ATOM 747 O O . GLY A 1 99 ? -4.320 -0.616 14.919 1.00 87.81 99 GLY A O 1
ATOM 748 N N . PRO A 1 100 ? -2.656 -1.726 15.973 1.00 88.31 100 PRO A N 1
ATOM 749 C CA . PRO A 1 100 ? -1.624 -1.407 14.994 1.00 88.31 100 PRO A CA 1
ATOM 750 C C . PRO A 1 100 ? -1.973 -1.936 13.609 1.00 88.31 100 PRO A C 1
ATOM 752 O O . PRO A 1 100 ? -2.650 -2.951 13.470 1.00 88.31 100 PRO A O 1
ATOM 755 N N . ILE A 1 101 ? -1.465 -1.260 12.584 1.00 82.62 101 ILE A N 1
ATOM 756 C CA . ILE A 1 101 ? -1.792 -1.547 11.189 1.00 82.62 101 ILE A CA 1
ATOM 757 C C . ILE A 1 101 ? -0.618 -2.299 10.538 1.00 82.62 101 ILE A C 1
ATOM 759 O O . ILE A 1 101 ? 0.305 -1.659 10.031 1.00 82.62 101 ILE A O 1
ATOM 763 N N . PRO A 1 102 ? -0.610 -3.648 10.502 1.00 77.75 102 PRO A N 1
ATOM 764 C CA . PRO A 1 102 ? 0.468 -4.429 9.894 1.00 77.75 102 PRO A CA 1
ATOM 765 C C . PRO A 1 102 ? 0.293 -4.531 8.370 1.00 77.75 102 PRO A C 1
ATOM 767 O O . PRO A 1 102 ? 0.440 -5.606 7.786 1.00 77.75 102 PRO A O 1
ATOM 770 N N . LEU A 1 103 ? -0.103 -3.438 7.715 1.00 90.12 103 LEU A N 1
ATOM 771 C CA . LEU A 1 103 ? -0.408 -3.468 6.292 1.00 90.12 103 LEU A CA 1
ATOM 772 C C . LEU A 1 103 ? 0.868 -3.519 5.460 1.00 90.12 103 LEU A C 1
ATOM 774 O O . LEU A 1 103 ? 1.823 -2.774 5.674 1.00 90.12 103 LEU A O 1
ATOM 778 N N . ARG A 1 104 ? 0.839 -4.365 4.439 1.00 94.50 104 ARG A N 1
ATOM 779 C CA . ARG A 1 104 ? 1.847 -4.450 3.393 1.00 94.50 104 ARG A CA 1
ATOM 780 C C . ARG A 1 104 ? 1.204 -4.122 2.059 1.00 94.50 104 ARG A C 1
ATOM 782 O O . ARG A 1 104 ? 0.268 -4.795 1.630 1.00 94.50 104 ARG A O 1
ATOM 789 N N . MET A 1 105 ? 1.734 -3.107 1.392 1.00 95.56 105 MET A N 1
ATOM 790 C CA . MET A 1 105 ? 1.402 -2.804 0.010 1.00 95.56 105 MET A CA 1
ATOM 791 C C . MET A 1 105 ? 2.267 -3.660 -0.907 1.00 95.56 105 MET A C 1
ATOM 793 O O . MET A 1 105 ? 3.481 -3.742 -0.720 1.00 95.56 105 MET A O 1
ATOM 797 N N . ILE A 1 106 ? 1.642 -4.305 -1.885 1.00 95.25 106 ILE A N 1
ATOM 798 C CA . ILE A 1 106 ? 2.300 -5.139 -2.890 1.00 95.25 106 ILE A CA 1
ATOM 799 C C . ILE A 1 106 ? 1.839 -4.650 -4.255 1.00 95.25 106 ILE A C 1
ATOM 801 O O . ILE A 1 106 ? 0.646 -4.555 -4.514 1.00 95.25 106 ILE A O 1
ATOM 805 N N . VAL A 1 107 ? 2.785 -4.341 -5.121 1.00 93.25 107 VAL A N 1
ATOM 806 C CA . VAL A 1 107 ? 2.572 -3.826 -6.468 1.00 93.25 107 VAL A CA 1
ATOM 807 C C . VAL A 1 107 ? 3.159 -4.846 -7.428 1.00 93.25 107 VAL A C 1
ATOM 809 O O . VAL A 1 107 ? 4.286 -5.281 -7.213 1.00 93.25 107 VAL A O 1
ATOM 812 N N . THR A 1 108 ? 2.415 -5.255 -8.450 1.00 91.12 108 THR A N 1
ATOM 813 C CA . THR A 1 108 ? 2.860 -6.260 -9.424 1.00 91.12 108 THR A CA 1
ATOM 814 C C . THR A 1 108 ? 2.329 -5.958 -10.823 1.00 91.12 108 THR A C 1
ATOM 816 O O . THR A 1 108 ? 1.287 -5.315 -10.965 1.00 91.12 108 THR A O 1
ATOM 819 N N . SER A 1 109 ? 3.029 -6.423 -11.857 1.00 85.38 109 SER A N 1
ATOM 820 C CA . SER A 1 109 ? 2.561 -6.373 -13.242 1.00 85.38 109 SER A CA 1
ATOM 821 C C . SER A 1 109 ? 2.923 -7.647 -14.008 1.00 85.38 109 SER A C 1
ATOM 823 O O . SER A 1 109 ? 4.017 -8.195 -13.862 1.00 85.38 109 SER A O 1
ATOM 825 N N . ASP A 1 110 ? 1.995 -8.105 -14.843 1.00 73.88 110 ASP A N 1
ATOM 826 C CA . ASP A 1 110 ? 2.102 -9.276 -15.716 1.00 73.88 110 ASP A CA 1
ATOM 827 C C . ASP A 1 110 ? 2.464 -8.921 -17.169 1.00 73.88 110 ASP A C 1
ATOM 829 O O . ASP A 1 110 ? 2.750 -9.810 -17.969 1.00 73.88 110 ASP A O 1
ATOM 833 N N . PHE A 1 111 ? 2.523 -7.630 -17.508 1.00 68.88 111 PHE A N 1
ATOM 834 C CA . PHE A 1 111 ? 2.682 -7.128 -18.878 1.00 68.88 111 PHE A CA 1
ATOM 835 C C . PHE A 1 111 ? 4.083 -7.339 -19.488 1.00 68.88 111 PHE A C 1
ATOM 837 O O . PHE A 1 111 ? 4.369 -6.852 -20.577 1.00 68.88 111 PHE A O 1
ATOM 844 N N . PHE A 1 112 ? 4.983 -8.068 -18.830 1.00 61.34 112 PHE A N 1
ATOM 845 C CA . PHE A 1 112 ? 6.315 -8.341 -19.368 1.00 61.34 112 PHE A CA 1
ATOM 846 C C . PHE A 1 112 ? 6.364 -9.774 -19.931 1.00 61.34 112 PHE A C 1
ATOM 848 O O . PHE A 1 112 ? 6.403 -10.740 -19.158 1.00 61.34 112 PHE A O 1
ATOM 855 N N . PRO A 1 113 ? 6.368 -9.977 -21.264 1.00 54.03 113 PRO A N 1
ATOM 856 C CA . PRO A 1 113 ? 6.592 -11.299 -21.838 1.00 54.03 113 PRO A CA 1
ATOM 857 C C . PRO A 1 113 ? 7.955 -11.814 -21.373 1.00 54.03 113 PRO A C 1
ATOM 859 O O . PRO A 1 113 ? 8.955 -11.115 -21.516 1.00 54.03 113 PRO A O 1
ATOM 862 N N . ALA A 1 114 ? 8.013 -13.031 -20.828 1.00 52.59 114 ALA A N 1
ATOM 863 C CA . ALA A 1 114 ? 9.242 -13.608 -20.265 1.00 52.59 114 ALA A CA 1
ATOM 864 C C . ALA A 1 114 ? 10.435 -13.622 -21.246 1.00 52.59 114 ALA A C 1
ATOM 866 O O . ALA A 1 114 ? 11.580 -13.608 -20.816 1.00 52.59 114 ALA A O 1
ATOM 867 N N . ALA A 1 115 ? 10.175 -13.604 -22.559 1.00 53.41 115 ALA A N 1
ATOM 868 C CA . ALA A 1 115 ? 11.207 -13.551 -23.594 1.00 53.41 115 ALA A CA 1
ATOM 869 C C . ALA A 1 115 ? 11.999 -12.228 -23.630 1.00 53.41 115 ALA A C 1
ATOM 871 O O . ALA A 1 115 ? 13.131 -12.220 -24.102 1.00 53.41 115 ALA A O 1
ATOM 872 N N . ASN A 1 116 ? 11.422 -11.133 -23.122 1.00 55.94 116 ASN A N 1
ATOM 873 C CA . ASN A 1 116 ? 11.999 -9.784 -23.171 1.00 55.94 116 ASN A CA 1
ATOM 874 C C . ASN A 1 116 ? 12.253 -9.205 -21.773 1.00 55.94 116 ASN A C 1
ATOM 876 O O . ASN A 1 116 ? 12.480 -8.005 -21.631 1.00 55.94 116 ASN A O 1
ATOM 880 N N . ASP A 1 117 ? 12.171 -10.041 -20.740 1.00 65.44 117 ASP A N 1
ATOM 881 C CA . ASP A 1 117 ? 12.315 -9.613 -19.361 1.00 65.44 117 ASP A CA 1
ATOM 882 C C . ASP A 1 117 ? 13.589 -10.171 -18.735 1.00 65.44 117 ASP A C 1
ATOM 884 O O . ASP A 1 117 ? 13.681 -11.341 -18.367 1.00 65.44 117 ASP A O 1
ATOM 888 N N . SER A 1 118 ? 14.579 -9.294 -18.622 1.00 67.88 118 SER A N 1
ATOM 889 C CA . SER A 1 118 ? 15.864 -9.599 -18.010 1.00 67.88 118 SER A CA 1
ATOM 890 C C . SER A 1 118 ? 15.807 -9.697 -16.482 1.00 67.88 118 SER A C 1
ATOM 892 O O . SER A 1 118 ? 16.780 -10.168 -15.899 1.00 67.88 118 SER A O 1
ATOM 894 N N . ASP A 1 119 ? 14.733 -9.223 -15.834 1.00 74.56 119 ASP A N 1
ATOM 895 C CA . ASP A 1 119 ? 14.591 -9.216 -14.371 1.00 74.56 119 ASP A CA 1
ATOM 896 C C . ASP A 1 119 ? 13.127 -9.446 -13.915 1.00 74.56 119 ASP A C 1
ATOM 898 O O . ASP A 1 1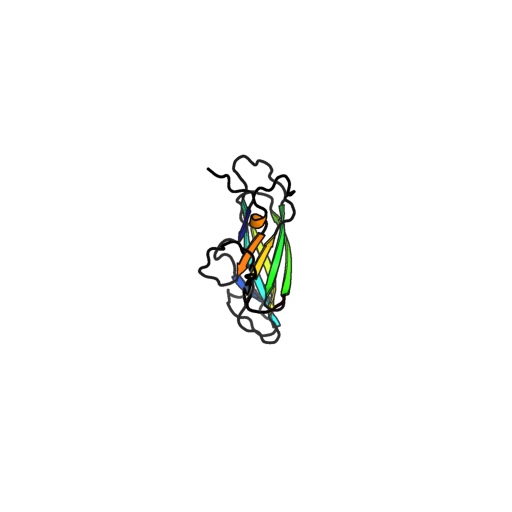19 ? 12.407 -8.501 -13.573 1.00 74.56 119 ASP A O 1
ATOM 902 N N . PRO A 1 120 ? 12.678 -10.716 -13.860 1.00 75.50 120 PRO A N 1
ATOM 903 C CA . PRO A 1 120 ? 11.325 -11.069 -13.421 1.00 75.50 120 PRO A CA 1
ATOM 904 C C . PRO A 1 120 ? 10.970 -10.670 -11.989 1.00 75.50 120 PRO A C 1
ATOM 906 O O . PRO A 1 120 ? 9.792 -10.445 -11.697 1.00 75.50 120 PRO A O 1
ATOM 909 N N . ASP A 1 121 ? 11.955 -10.553 -11.099 1.00 79.94 121 ASP A N 1
ATOM 910 C CA . ASP A 1 121 ? 11.712 -10.153 -9.713 1.00 79.94 121 ASP A CA 1
ATOM 911 C C . ASP A 1 121 ? 11.358 -8.662 -9.629 1.00 79.94 121 ASP A C 1
ATOM 913 O O . ASP A 1 121 ? 10.524 -8.260 -8.812 1.00 79.94 121 ASP A O 1
ATOM 917 N N . ALA A 1 122 ? 11.901 -7.839 -10.532 1.00 81.38 122 ALA A N 1
ATOM 918 C CA . ALA A 1 122 ? 11.619 -6.408 -10.600 1.00 81.38 122 ALA A CA 1
ATOM 919 C C . ALA A 1 122 ? 10.193 -6.064 -11.074 1.00 81.38 122 ALA A C 1
ATOM 921 O O . ALA A 1 122 ? 9.769 -4.905 -10.995 1.00 81.38 122 ALA A O 1
ATOM 922 N N . ARG A 1 123 ? 9.404 -7.059 -11.502 1.00 81.31 123 ARG A N 1
ATOM 923 C CA . ARG A 1 123 ? 7.971 -6.899 -11.806 1.00 81.31 123 ARG A CA 1
ATOM 924 C C . ARG A 1 123 ? 7.114 -6.668 -10.576 1.00 81.31 123 ARG A C 1
ATOM 926 O O . ARG A 1 123 ? 5.930 -6.368 -10.720 1.00 81.31 123 ARG A O 1
ATOM 933 N N . SER A 1 124 ? 7.668 -6.888 -9.387 1.00 88.88 124 SER A N 1
ATOM 934 C CA . SER A 1 124 ? 6.942 -6.740 -8.139 1.00 88.88 124 SER A CA 1
ATOM 935 C C . SER A 1 124 ? 7.730 -5.912 -7.135 1.00 88.88 124 SER A C 1
ATOM 937 O O . SER A 1 124 ? 8.924 -6.098 -6.938 1.00 88.88 124 SER A O 1
ATOM 939 N N . ALA A 1 125 ? 7.032 -5.025 -6.440 1.00 91.06 125 ALA A N 1
ATOM 940 C CA . ALA A 1 125 ? 7.565 -4.264 -5.322 1.00 91.06 125 ALA A CA 1
ATOM 941 C C . ALA A 1 125 ? 6.642 -4.429 -4.124 1.00 91.06 125 ALA A C 1
ATOM 943 O O . ALA A 1 125 ? 5.424 -4.519 -4.269 1.00 91.06 125 ALA A O 1
ATOM 944 N N . ALA A 1 126 ? 7.203 -4.452 -2.922 1.00 93.12 126 ALA A N 1
ATOM 945 C CA . ALA A 1 126 ? 6.395 -4.511 -1.721 1.00 93.12 126 ALA A CA 1
ATOM 946 C C . ALA A 1 126 ? 7.020 -3.710 -0.591 1.00 93.12 126 ALA A C 1
ATOM 948 O O . ALA A 1 126 ? 8.235 -3.738 -0.399 1.00 93.12 126 ALA A O 1
ATOM 949 N N . ARG A 1 127 ? 6.173 -3.033 0.182 1.00 92.75 127 ARG A N 1
ATOM 950 C CA . ARG A 1 127 ? 6.576 -2.316 1.388 1.00 92.75 127 ARG A CA 1
ATOM 951 C C . ARG A 1 127 ? 5.538 -2.461 2.479 1.00 92.75 127 ARG A C 1
ATOM 953 O O . ARG A 1 127 ? 4.336 -2.413 2.224 1.00 92.75 127 ARG A O 1
ATOM 960 N N . THR A 1 128 ? 6.034 -2.649 3.691 1.00 90.75 128 THR A N 1
ATOM 961 C CA . THR A 1 128 ? 5.224 -2.606 4.902 1.00 90.75 128 THR A CA 1
ATOM 962 C C . THR A 1 128 ? 5.053 -1.151 5.305 1.00 90.75 128 THR A C 1
ATOM 964 O O . THR A 1 128 ? 5.994 -0.360 5.212 1.00 90.75 128 THR A O 1
ATOM 967 N N . LEU A 1 129 ? 3.845 -0.784 5.712 1.00 84.69 129 LEU A N 1
ATOM 968 C CA . LEU A 1 129 ? 3.580 0.531 6.265 1.00 84.69 129 LEU A CA 1
ATOM 969 C C . LEU A 1 129 ? 4.409 0.713 7.537 1.00 84.69 129 LEU A C 1
ATOM 971 O O . LEU A 1 129 ? 4.539 -0.216 8.333 1.00 84.69 129 LEU A O 1
ATOM 975 N N . ASN A 1 130 ? 4.959 1.915 7.717 1.00 69.81 130 ASN A N 1
ATOM 976 C CA . ASN A 1 130 ? 5.722 2.312 8.906 1.00 69.81 130 ASN A CA 1
ATOM 977 C C . ASN A 1 130 ? 7.096 1.637 9.061 1.00 69.81 130 ASN A C 1
ATOM 979 O O . ASN A 1 130 ? 7.724 1.739 10.115 1.00 69.81 130 ASN A O 1
ATOM 983 N N . ASP A 1 131 ? 7.600 0.988 8.009 1.00 64.06 131 ASP A N 1
ATOM 984 C CA . ASP A 1 131 ? 8.995 0.558 7.946 1.00 64.06 131 ASP A CA 1
ATOM 985 C C . ASP A 1 131 ? 9.895 1.767 7.630 1.00 64.06 131 ASP A C 1
ATOM 987 O O . ASP A 1 131 ? 10.142 2.107 6.471 1.00 64.06 131 ASP A O 1
ATOM 991 N N . ASN A 1 132 ? 10.359 2.450 8.682 1.00 45.66 132 ASN A N 1
ATOM 992 C CA . ASN A 1 132 ? 11.272 3.596 8.590 1.00 45.66 132 ASN A CA 1
ATOM 993 C C . ASN A 1 132 ? 12.718 3.215 8.210 1.00 45.66 132 ASN A C 1
ATOM 995 O O . ASN A 1 132 ? 13.604 4.068 8.250 1.00 45.66 132 ASN A O 1
ATOM 999 N N . GLY A 1 133 ? 13.003 1.968 7.826 1.00 48.19 133 GLY A N 1
ATOM 1000 C CA . GLY A 1 133 ? 14.370 1.593 7.489 1.00 48.19 133 GLY A CA 1
ATOM 1001 C C . GLY A 1 133 ? 14.532 0.132 7.121 1.00 48.19 133 GLY A C 1
ATOM 1002 O O . GLY A 1 133 ? 15.077 -0.646 7.895 1.00 48.19 133 GLY A O 1
ATOM 1003 N N . GLY A 1 134 ? 14.165 -0.205 5.889 1.00 37.34 134 GLY A N 1
ATOM 1004 C CA . GLY A 1 134 ? 14.489 -1.488 5.284 1.00 37.34 134 GLY A CA 1
ATOM 1005 C C . GLY A 1 134 ? 14.721 -1.324 3.790 1.00 37.34 134 GLY A C 1
ATOM 1006 O O . GLY A 1 134 ? 13.774 -1.177 3.009 1.00 37.34 134 GLY A O 1
ATOM 1007 N N . SER A 1 135 ? 15.989 -1.335 3.368 1.00 42.41 135 SER A N 1
ATOM 1008 C CA . SER A 1 135 ? 16.346 -1.649 1.983 1.00 42.41 135 SER A CA 1
ATOM 1009 C C . SER A 1 135 ? 15.615 -2.930 1.604 1.00 42.41 135 SER A C 1
ATOM 1011 O O . SER A 1 135 ? 15.844 -3.976 2.209 1.00 42.41 135 SER A O 1
ATOM 1013 N N . GLY A 1 136 ? 14.698 -2.829 0.642 1.00 36.53 136 GLY A N 1
ATOM 1014 C CA . GLY A 1 136 ? 14.013 -3.981 0.082 1.00 36.53 136 GLY A CA 1
ATOM 1015 C C . GLY A 1 136 ? 15.035 -4.818 -0.668 1.00 36.53 136 GLY A C 1
ATOM 1016 O O . GLY A 1 136 ? 15.250 -4.610 -1.855 1.00 36.53 136 GLY A O 1
ATOM 1017 N N . CYS A 1 137 ? 15.696 -5.729 0.039 1.00 39.38 137 CYS A N 1
ATOM 1018 C CA . CYS A 1 137 ? 16.272 -6.896 -0.592 1.00 39.38 137 CYS A CA 1
ATOM 1019 C C . CYS A 1 137 ? 15.100 -7.729 -1.096 1.00 39.38 137 CYS A C 1
ATOM 1021 O O . CYS A 1 137 ? 14.204 -8.092 -0.327 1.00 39.38 137 CYS A O 1
ATOM 1023 N N . SER A 1 138 ? 15.115 -7.989 -2.398 1.00 42.19 138 SER A N 1
ATOM 1024 C CA . SER A 1 138 ? 14.313 -9.004 -3.060 1.00 42.19 138 SER A CA 1
ATOM 1025 C C . SER A 1 138 ? 14.235 -10.239 -2.171 1.00 42.19 138 SER A C 1
ATOM 1027 O O . SER A 1 138 ? 15.243 -10.695 -1.627 1.00 42.19 138 SER A O 1
ATOM 1029 N N . SER A 1 139 ? 13.026 -10.753 -1.976 1.00 40.28 139 SER A N 1
ATOM 1030 C CA . SER A 1 139 ? 12.805 -11.995 -1.253 1.00 40.28 139 SER A CA 1
ATOM 1031 C C . SER A 1 139 ? 13.453 -13.146 -2.021 1.00 40.28 139 SER A C 1
ATOM 1033 O O . SER A 1 139 ? 12.796 -13.804 -2.821 1.00 40.28 139 SER A O 1
ATOM 1035 N N . ALA A 1 140 ? 14.738 -13.397 -1.766 1.00 38.38 140 ALA A N 1
ATOM 1036 C CA . ALA A 1 140 ? 15.335 -14.692 -2.017 1.00 38.38 140 ALA A CA 1
ATOM 1037 C C . ALA A 1 140 ? 14.554 -15.692 -1.165 1.00 38.38 140 ALA A C 1
ATOM 1039 O O . ALA A 1 140 ? 14.462 -15.565 0.059 1.00 38.38 140 ALA A O 1
ATOM 1040 N N . ALA A 1 141 ? 13.909 -16.624 -1.855 1.00 35.34 141 ALA A N 1
ATOM 1041 C CA . ALA A 1 141 ? 13.108 -17.676 -1.277 1.00 35.34 141 ALA A CA 1
ATOM 1042 C C . ALA A 1 141 ? 13.838 -18.345 -0.106 1.00 35.34 141 ALA A C 1
ATOM 1044 O O . ALA A 1 141 ? 15.024 -18.672 -0.192 1.00 35.34 141 ALA A O 1
ATOM 1045 N N . PHE A 1 142 ? 13.094 -18.598 0.971 1.00 36.19 142 PHE A N 1
ATOM 1046 C CA . PHE A 1 142 ? 13.451 -19.619 1.944 1.00 36.19 142 PHE A CA 1
ATOM 1047 C C . PHE A 1 142 ? 13.721 -20.922 1.181 1.00 36.19 142 PHE A C 1
ATOM 1049 O O . PHE A 1 142 ? 12.791 -21.616 0.780 1.00 36.19 142 PHE A O 1
ATOM 1056 N N . SER A 1 143 ? 14.992 -21.250 0.957 1.00 36.28 143 SER A N 1
ATOM 1057 C CA . SER A 1 143 ? 15.388 -22.622 0.667 1.00 36.28 143 SER A CA 1
ATOM 1058 C C . SER A 1 143 ? 15.314 -23.370 1.996 1.00 36.28 143 SER A C 1
ATOM 1060 O O . SER A 1 143 ? 16.084 -23.031 2.901 1.00 36.28 143 SER A O 1
ATOM 1062 N N . PRO A 1 144 ? 14.405 -24.345 2.183 1.00 41.44 144 PRO A N 1
ATOM 1063 C CA . PRO A 1 144 ? 14.517 -25.225 3.328 1.00 41.44 144 PRO A CA 1
ATOM 1064 C C . PRO A 1 144 ? 15.834 -25.974 3.157 1.00 41.44 144 PRO A C 1
ATOM 1066 O O . PRO A 1 144 ? 16.048 -26.669 2.163 1.00 41.44 144 PRO A O 1
ATOM 1069 N N . ALA A 1 145 ? 16.746 -25.761 4.101 1.00 37.22 145 ALA A N 1
ATOM 1070 C CA . ALA A 1 145 ? 17.987 -26.498 4.184 1.00 37.22 145 ALA A CA 1
ATOM 1071 C C . ALA A 1 145 ? 17.657 -27.995 4.143 1.00 37.22 145 ALA A C 1
ATOM 1073 O O . ALA A 1 145 ? 17.091 -28.546 5.088 1.00 37.22 145 ALA A O 1
ATOM 1074 N N . ALA A 1 146 ? 17.999 -28.650 3.034 1.00 44.38 146 ALA A N 1
ATOM 1075 C CA . ALA A 1 146 ? 18.108 -30.093 2.981 1.00 44.38 146 ALA A CA 1
ATOM 1076 C C . ALA A 1 146 ? 19.285 -30.477 3.885 1.00 44.38 146 ALA A C 1
ATOM 1078 O O . ALA A 1 146 ? 20.434 -30.566 3.456 1.00 44.38 146 ALA A O 1
ATOM 1079 N N . VAL A 1 147 ? 18.991 -30.634 5.174 1.00 43.00 147 VAL A N 1
ATOM 1080 C CA . VAL A 1 147 ? 19.865 -31.276 6.147 1.00 43.00 147 VAL A CA 1
ATOM 1081 C C . VAL A 1 147 ? 19.953 -32.741 5.727 1.00 43.00 147 VAL A C 1
ATOM 1083 O O . VAL A 1 147 ? 19.125 -33.568 6.10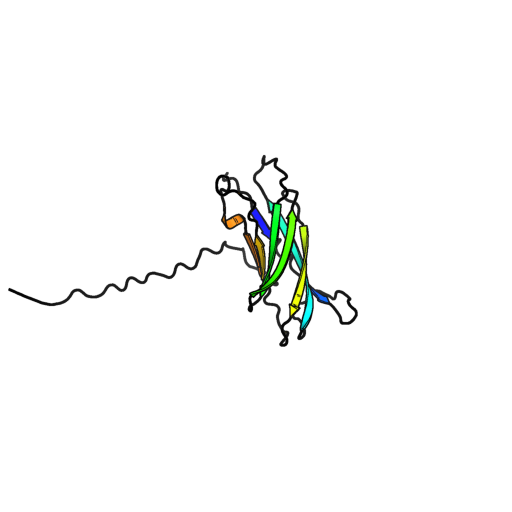2 1.00 43.00 147 VAL A O 1
ATOM 1086 N N . LEU A 1 148 ? 20.935 -33.059 4.883 1.00 45.56 148 LEU A N 1
ATOM 1087 C CA . LEU A 1 148 ? 21.362 -34.430 4.630 1.00 45.56 148 LEU A CA 1
ATOM 1088 C C . LEU A 1 148 ? 21.994 -34.957 5.922 1.00 45.56 148 LEU A C 1
ATOM 1090 O O . LEU A 1 148 ? 23.186 -34.795 6.176 1.00 45.56 148 LEU A O 1
ATOM 1094 N N . ILE A 1 149 ? 21.149 -35.552 6.764 1.00 47.47 149 ILE A N 1
ATOM 1095 C CA . ILE A 1 149 ? 21.549 -36.363 7.910 1.00 47.47 149 ILE A CA 1
ATOM 1096 C C . ILE A 1 149 ? 22.308 -37.567 7.352 1.00 47.47 149 ILE A C 1
ATOM 1098 O O . ILE A 1 149 ? 21.723 -38.489 6.788 1.00 47.47 149 ILE A O 1
ATOM 1102 N N . LEU A 1 150 ? 23.628 -37.530 7.485 1.00 52.25 150 LEU A N 1
ATOM 1103 C CA . LEU A 1 150 ? 24.529 -38.604 7.098 1.00 52.25 150 LEU A CA 1
ATOM 1104 C C . LEU A 1 150 ? 24.925 -39.364 8.367 1.00 52.25 150 LEU A C 1
ATOM 1106 O O . LEU A 1 150 ? 25.770 -38.907 9.128 1.00 52.25 150 LEU A O 1
ATOM 1110 N N . MET A 1 151 ? 24.288 -40.511 8.607 1.00 42.75 151 MET A N 1
ATOM 1111 C CA . MET A 1 151 ? 24.732 -41.566 9.530 1.00 42.75 151 MET A CA 1
ATOM 1112 C C . MET A 1 151 ? 23.959 -42.865 9.237 1.00 42.75 151 MET A C 1
ATOM 1114 O O . MET A 1 151 ? 22.817 -42.781 8.792 1.00 42.75 151 MET A O 1
ATOM 1118 N N . PRO A 1 152 ? 24.452 -44.060 9.617 1.00 48.94 152 PRO A N 1
ATOM 1119 C CA . PRO A 1 152 ? 25.837 -44.528 9.720 1.00 48.94 152 PRO A CA 1
ATOM 1120 C C . PRO A 1 152 ? 26.033 -45.861 8.949 1.00 48.94 152 PRO A C 1
ATOM 1122 O O . PRO A 1 152 ? 25.138 -46.699 8.892 1.00 48.94 152 PRO A O 1
ATOM 1125 N N . LEU A 1 153 ? 27.222 -46.119 8.395 1.00 47.66 153 LEU A N 1
ATOM 1126 C CA . LEU A 1 153 ? 27.569 -47.433 7.828 1.00 47.66 153 LEU A CA 1
ATOM 1127 C C . LEU A 1 153 ? 28.526 -48.151 8.776 1.00 47.66 153 LEU A C 1
ATOM 1129 O O . LEU A 1 153 ? 29.742 -48.115 8.619 1.00 47.66 153 LEU A O 1
ATOM 1133 N N . VAL A 1 154 ? 27.950 -48.792 9.791 1.00 53.41 154 VAL A N 1
ATOM 1134 C CA . VAL A 1 154 ? 28.643 -49.774 10.621 1.00 53.41 154 VAL A CA 1
ATOM 1135 C C . VAL A 1 154 ? 27.726 -50.986 10.803 1.00 53.41 154 VAL A C 1
ATOM 1137 O O . VAL A 1 154 ? 26.642 -50.866 11.363 1.00 53.41 154 VAL A O 1
ATOM 1140 N N . LEU A 1 155 ? 28.257 -52.138 10.361 1.00 49.34 155 LEU A N 1
ATOM 1141 C CA . LEU A 1 155 ? 27.895 -53.536 10.662 1.00 49.34 155 LEU A CA 1
ATOM 1142 C C . LEU A 1 155 ? 26.701 -54.167 9.910 1.00 49.34 155 LEU A C 1
ATOM 1144 O O . LEU A 1 155 ? 25.551 -53.901 10.225 1.00 49.34 155 LEU A O 1
ATOM 1148 N N . LEU A 1 156 ? 26.960 -55.156 9.034 1.00 46.12 156 LEU A N 1
ATOM 1149 C CA . LEU A 1 156 ? 27.073 -56.588 9.403 1.00 46.12 156 LEU A CA 1
ATOM 1150 C C . LEU A 1 156 ? 27.108 -57.541 8.178 1.00 46.12 156 LEU A C 1
ATOM 1152 O O . LEU A 1 156 ? 26.154 -57.567 7.415 1.00 46.12 156 LEU A O 1
ATOM 1156 N N . ARG A 1 157 ? 28.131 -58.428 8.163 1.00 41.34 157 ARG A N 1
ATOM 1157 C CA . ARG A 1 157 ? 28.144 -59.863 7.739 1.00 41.34 157 ARG A CA 1
ATOM 1158 C C . ARG A 1 157 ? 27.772 -60.210 6.273 1.00 41.34 157 ARG A C 1
ATOM 1160 O O . ARG A 1 157 ? 26.865 -59.641 5.704 1.00 41.34 157 ARG A O 1
ATOM 1167 N N . LYS A 1 158 ? 28.353 -61.216 5.605 1.00 38.84 158 LYS A N 1
ATOM 1168 C CA . LYS A 1 158 ? 28.791 -62.553 6.050 1.00 38.84 158 LYS A CA 1
ATOM 1169 C C . LYS A 1 158 ? 29.513 -63.253 4.875 1.00 38.84 158 LYS A C 1
ATOM 1171 O O . LYS A 1 158 ? 28.946 -63.247 3.786 1.00 38.84 158 LYS A O 1
ATOM 1176 N N . HIS A 1 159 ? 30.673 -63.864 5.128 1.00 40.41 159 HIS A N 1
ATOM 1177 C CA . HIS A 1 159 ? 31.133 -65.212 4.727 1.00 40.41 159 HIS A CA 1
ATOM 1178 C C . HIS A 1 159 ? 32.657 -65.278 4.673 1.00 40.41 159 HIS A C 1
ATOM 1180 O O . HIS A 1 159 ? 33.261 -64.419 4.000 1.00 40.41 159 HIS A O 1
#

Foldseek 3Di:
DPFDAKFKDWDPPFWFKFWQDPVRDTHDTDQWDAAFTKIKIKTKMAIAHGPPPPPLDFFWKKKFKADPVGTFWIDTDTDRDHPDIDMDIIMGTAHRHITGTQIKIKMATPPDDPVRGPDRLRRMDMDTPPCNDDDPDRPPDP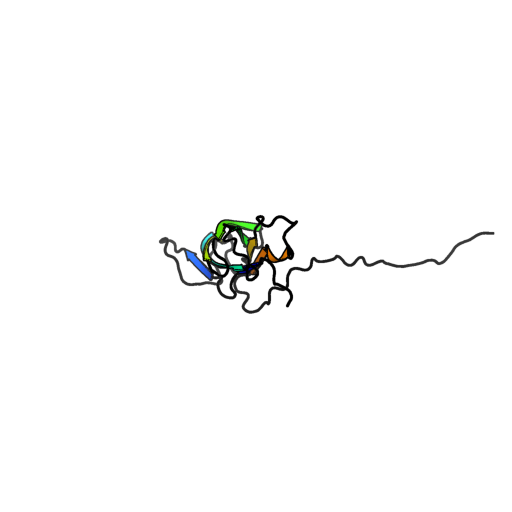PPPPPPPDDDDDDDDDD

Sequence (159 aa):
GVSKGKSLFIEPGSLSVHPITAGGEVGEDTYTLDPGQTAVITGKIRYDAPEGDEESGLLHVSVYLRDHTGIVSHRIVPLLEKGRERTIRMFYTASESGGPIPLRMIVTSDFFPAANDSDPDARSAARTLNDNGGSGCSSAAFSPAAVLILMPLVLLRKH